Protein AF-A0AA35RLR3-F1 (afdb_monomer_lite)

Organism: Geodia barretti (NCBI:txid519541)

Radius of gyration: 14.0 Å; chains: 1; bounding box: 40×30×34 Å

Structure (mmCIF, N/CA/C/O backbone):
data_AF-A0AA35RLR3-F1
#
_entry.id   AF-A0AA35RLR3-F1
#
loop_
_atom_site.group_PDB
_atom_site.id
_atom_site.type_symbol
_atom_site.label_atom_id
_atom_site.label_alt_id
_atom_site.label_comp_id
_atom_site.label_asym_id
_atom_site.label_entity_id
_atom_site.label_seq_id
_atom_site.pdbx_PDB_ins_code
_atom_site.Cartn_x
_atom_site.Cartn_y
_atom_site.Cartn_z
_atom_site.occupancy
_atom_site.B_iso_or_equiv
_atom_site.auth_seq_id
_atom_site.auth_comp_id
_atom_site.auth_asym_id
_atom_site.auth_atom_id
_atom_site.pdbx_PDB_model_num
ATOM 1 N N . ARG A 1 1 ? -11.022 5.120 -11.260 1.00 66.44 1 ARG A N 1
ATOM 2 C CA . ARG A 1 1 ? -10.207 6.056 -12.078 1.00 66.44 1 ARG A CA 1
ATOM 3 C C . ARG A 1 1 ? -8.828 5.482 -12.435 1.00 66.44 1 ARG A C 1
ATOM 5 O O . ARG A 1 1 ? -8.378 5.787 -13.523 1.00 66.44 1 ARG A O 1
ATOM 12 N N . GLY A 1 2 ? -8.222 4.591 -11.633 1.00 92.12 2 GLY A N 1
ATOM 13 C CA . GLY A 1 2 ? -6.987 3.869 -12.007 1.00 92.12 2 GLY A CA 1
ATOM 14 C C . GLY A 1 2 ? -7.005 2.353 -11.752 1.00 92.12 2 GLY A C 1
ATOM 15 O O . GLY A 1 2 ? -5.954 1.752 -11.608 1.00 92.12 2 GLY A O 1
ATOM 16 N N . GLY A 1 3 ? -8.181 1.724 -11.646 1.00 96.19 3 GLY A N 1
ATOM 17 C CA . GLY A 1 3 ? -8.300 0.282 -11.365 1.00 96.19 3 GLY A CA 1
ATOM 18 C C . GLY A 1 3 ? -8.154 -0.121 -9.891 1.00 96.19 3 GLY A C 1
ATOM 19 O O . GLY A 1 3 ? -8.263 -1.301 -9.586 1.00 96.19 3 GLY A O 1
ATOM 20 N N . TYR A 1 4 ? -7.963 0.840 -8.987 1.00 98.12 4 TYR A N 1
ATOM 21 C CA . TYR A 1 4 ? -8.027 0.664 -7.533 1.00 98.12 4 TYR A CA 1
ATOM 22 C C . TYR A 1 4 ? -9.365 1.161 -6.965 1.00 98.12 4 TYR A C 1
ATOM 24 O O . TYR A 1 4 ? -10.025 2.017 -7.572 1.00 98.12 4 TYR A O 1
ATOM 32 N N . TYR A 1 5 ? -9.771 0.624 -5.812 1.00 98.38 5 TYR A N 1
ATOM 33 C CA . TYR A 1 5 ? -11.019 0.981 -5.128 1.00 98.38 5 TYR A CA 1
ATOM 34 C C . TYR A 1 5 ? -10.985 0.638 -3.633 1.00 98.38 5 TYR A C 1
ATOM 36 O O . TYR A 1 5 ? -10.148 -0.136 -3.171 1.00 98.38 5 TYR A O 1
ATOM 44 N N . VAL A 1 6 ? -11.934 1.196 -2.881 1.00 98.44 6 VAL A N 1
ATOM 45 C CA . VAL A 1 6 ? -12.199 0.855 -1.479 1.00 98.44 6 VAL A CA 1
ATOM 46 C C . VAL A 1 6 ? -13.659 0.443 -1.326 1.00 98.44 6 VAL A C 1
ATOM 48 O O . VAL A 1 6 ? -14.537 0.999 -1.986 1.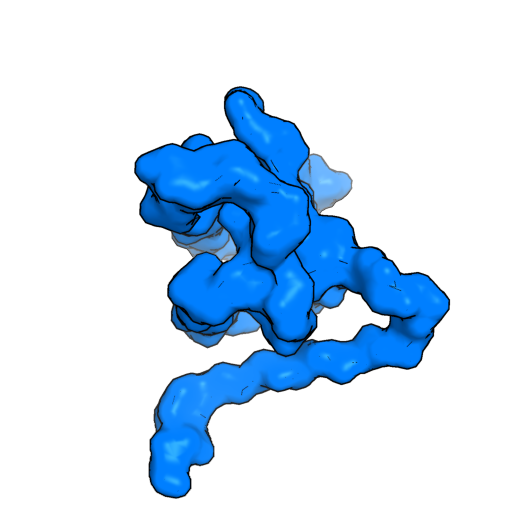00 98.44 6 VAL A O 1
ATOM 51 N N . VAL A 1 7 ? -13.928 -0.522 -0.454 1.00 98.06 7 VAL A N 1
ATOM 52 C CA . VAL A 1 7 ? -15.288 -0.925 -0.087 1.00 98.06 7 VAL A CA 1
ATOM 53 C C . VAL A 1 7 ? -15.363 -1.228 1.405 1.00 98.06 7 VAL A C 1
ATOM 55 O O . VAL A 1 7 ? -14.453 -1.826 1.976 1.00 98.06 7 VAL A O 1
ATOM 58 N N . LYS A 1 8 ? -16.457 -0.822 2.053 1.00 97.75 8 LYS A N 1
ATOM 59 C CA . LYS A 1 8 ? -16.766 -1.238 3.423 1.00 97.75 8 LYS A CA 1
ATOM 60 C C . LYS A 1 8 ? -17.460 -2.596 3.359 1.00 97.75 8 LYS A C 1
ATOM 62 O O . LYS A 1 8 ? -18.579 -2.688 2.865 1.00 97.75 8 LYS A O 1
ATOM 67 N N . VAL A 1 9 ? -16.773 -3.647 3.799 1.00 96.06 9 VAL A N 1
ATOM 68 C CA . VAL A 1 9 ? -17.276 -5.032 3.703 1.00 96.06 9 VAL A CA 1
ATOM 69 C C . VAL A 1 9 ? -18.164 -5.410 4.884 1.00 96.06 9 VAL A C 1
ATOM 71 O O . VAL A 1 9 ? -19.047 -6.250 4.749 1.00 96.06 9 VAL A O 1
ATOM 74 N N . ARG A 1 10 ? -17.938 -4.780 6.039 1.00 94.44 10 ARG A N 1
ATOM 75 C CA . ARG A 1 10 ? -18.795 -4.841 7.226 1.00 94.44 10 ARG A CA 1
ATOM 76 C C . ARG A 1 10 ? -18.518 -3.635 8.117 1.00 94.44 10 ARG A C 1
ATOM 78 O O . ARG A 1 10 ? -17.630 -2.827 7.836 1.00 94.44 10 ARG A O 1
ATOM 85 N N . GLU A 1 11 ? -19.276 -3.506 9.196 1.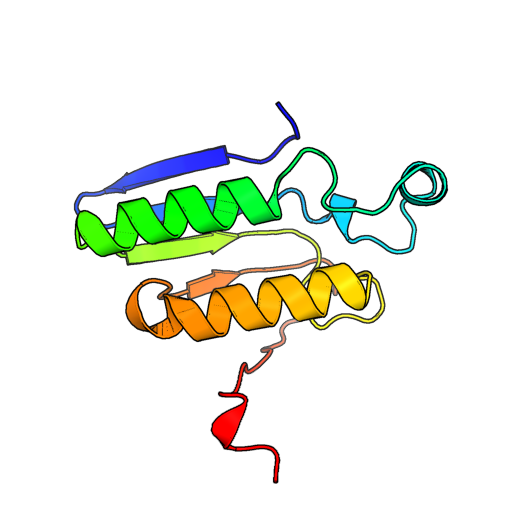00 95.38 11 GLU A N 1
ATOM 86 C CA . GLU A 1 11 ? -18.992 -2.511 10.225 1.00 95.38 11 GLU A CA 1
ATOM 87 C C . GLU A 1 11 ? -17.548 -2.660 10.734 1.00 95.38 11 GLU A C 1
ATOM 89 O O . GLU A 1 11 ? -17.059 -3.776 10.922 1.00 95.38 11 GLU A O 1
ATOM 94 N N . HIS A 1 12 ? -16.846 -1.535 10.873 1.00 96.81 12 HIS A N 1
ATOM 95 C CA . HIS A 1 12 ? -15.445 -1.478 11.296 1.00 96.81 12 HIS A CA 1
ATOM 96 C C . HIS A 1 12 ? -14.418 -2.205 10.411 1.00 96.81 12 HIS A C 1
ATOM 98 O O . HIS A 1 12 ? -13.287 -2.415 10.849 1.00 96.81 12 HIS A O 1
ATOM 104 N N . LEU A 1 13 ? -14.753 -2.562 9.162 1.00 98.25 13 LEU A N 1
ATOM 105 C CA . LEU A 1 13 ? -13.796 -3.164 8.228 1.00 98.25 13 LEU A CA 1
ATOM 106 C C . LEU A 1 13 ? -13.960 -2.652 6.792 1.00 98.25 13 LEU A C 1
ATOM 108 O O . LEU A 1 13 ? -14.998 -2.840 6.147 1.00 98.25 13 LEU A O 1
ATOM 112 N N . LYS A 1 14 ? -12.879 -2.077 6.267 1.00 98.56 14 LYS A N 1
ATOM 113 C CA . LYS A 1 14 ? -12.719 -1.671 4.869 1.00 98.56 14 LYS A CA 1
ATOM 114 C C . LYS A 1 14 ? -11.733 -2.604 4.157 1.00 98.56 14 LYS A C 1
ATOM 116 O O . LYS A 1 14 ? -10.762 -3.075 4.747 1.00 98.56 14 LYS A O 1
ATOM 121 N N . VAL A 1 15 ? -11.977 -2.852 2.876 1.00 98.75 15 VAL A N 1
ATOM 122 C CA . VAL A 1 15 ? -11.026 -3.496 1.963 1.00 98.75 15 VAL A CA 1
ATOM 123 C C . VAL A 1 15 ? -10.577 -2.459 0.947 1.00 98.75 15 VAL A C 1
ATOM 125 O O . VAL A 1 15 ? -11.416 -1.845 0.285 1.00 98.75 15 VAL A O 1
ATOM 128 N N . ILE A 1 16 ? -9.266 -2.273 0.829 1.00 98.75 16 ILE A N 1
ATOM 129 C CA . ILE A 1 16 ? -8.630 -1.427 -0.177 1.00 98.75 16 ILE A CA 1
ATOM 130 C C . ILE A 1 16 ? -7.957 -2.335 -1.202 1.00 98.75 16 ILE A C 1
ATOM 132 O O . ILE A 1 16 ? -7.037 -3.077 -0.870 1.00 98.75 16 ILE A O 1
ATOM 136 N N . SER A 1 17 ? -8.413 -2.266 -2.450 1.00 98.69 17 SER A N 1
ATOM 137 C CA . SER A 1 17 ? -7.806 -2.966 -3.580 1.00 98.69 17 SER A CA 1
ATOM 138 C C . SER A 1 17 ? -6.910 -2.017 -4.358 1.00 98.69 17 SER A C 1
ATOM 140 O O . SER A 1 17 ? -7.398 -1.037 -4.923 1.00 98.69 17 SER A O 1
ATOM 142 N N . LEU A 1 18 ? -5.618 -2.325 -4.419 1.00 98.69 18 LEU A N 1
ATOM 143 C CA . LEU A 1 18 ? -4.610 -1.539 -5.126 1.00 98.69 18 LEU A CA 1
ATOM 144 C C . LEU A 1 18 ? -4.402 -2.034 -6.558 1.00 98.69 18 LEU A C 1
ATOM 146 O O . LEU A 1 18 ? -4.403 -3.235 -6.828 1.00 98.69 18 LEU A O 1
ATOM 150 N N . GLN A 1 19 ? -4.136 -1.103 -7.473 1.00 98.31 19 GLN A N 1
ATOM 151 C CA . GLN A 1 19 ? -3.596 -1.391 -8.795 1.00 98.31 19 GLN A CA 1
ATOM 152 C C . GLN A 1 19 ? -2.068 -1.456 -8.695 1.00 98.31 19 GLN A C 1
ATOM 154 O O . GLN A 1 19 ? -1.358 -0.466 -8.875 1.00 98.31 19 GLN A O 1
ATOM 159 N N . THR A 1 20 ? -1.541 -2.638 -8.388 1.00 98.00 20 THR A N 1
ATOM 160 C CA . THR A 1 20 ? -0.094 -2.851 -8.204 1.00 98.00 20 THR A CA 1
ATOM 161 C C . THR A 1 20 ? 0.683 -2.876 -9.525 1.00 98.00 20 THR A C 1
ATOM 163 O O . THR A 1 20 ? 1.907 -2.832 -9.513 1.00 98.00 20 THR A O 1
ATOM 166 N N . ASN A 1 21 ? 0.011 -2.848 -10.685 1.00 97.81 21 ASN A N 1
ATOM 167 C CA . ASN A 1 21 ? 0.695 -2.615 -11.965 1.00 97.81 21 ASN A CA 1
ATOM 168 C C . ASN A 1 21 ? 1.346 -1.225 -12.056 1.00 97.81 21 ASN A C 1
ATOM 170 O O . ASN A 1 21 ? 2.215 -1.014 -12.899 1.00 97.81 21 ASN A O 1
ATOM 174 N N . PHE A 1 22 ? 0.967 -0.279 -11.192 1.00 97.38 22 PHE A N 1
ATOM 175 C CA . PHE A 1 22 ? 1.631 1.022 -11.090 1.00 97.38 22 PHE A CA 1
ATOM 176 C C . PHE A 1 22 ? 2.999 0.976 -10.412 1.00 97.38 22 PHE A C 1
ATOM 178 O O . PHE A 1 22 ? 3.730 1.957 -10.502 1.00 97.38 22 PHE A O 1
ATOM 185 N N . CYS A 1 23 ? 3.369 -0.147 -9.795 1.00 97.25 23 CYS A N 1
ATOM 186 C CA . CYS A 1 23 ? 4.748 -0.383 -9.391 1.00 97.25 23 CYS A CA 1
ATOM 187 C C . CYS A 1 23 ? 5.466 -1.412 -10.264 1.00 97.25 23 CYS A C 1
ATOM 189 O O . CYS A 1 23 ? 6.675 -1.530 -10.149 1.00 97.25 23 CYS A O 1
ATOM 191 N N . ASN A 1 24 ? 4.770 -2.129 -11.150 1.00 97.88 24 ASN A N 1
ATOM 192 C CA . ASN A 1 24 ? 5.378 -3.198 -11.937 1.00 97.88 24 ASN A CA 1
ATOM 193 C C . ASN A 1 24 ? 6.557 -2.690 -12.790 1.00 97.88 24 ASN A C 1
ATOM 195 O O . ASN A 1 24 ? 6.375 -1.793 -13.616 1.00 97.88 24 ASN A O 1
ATOM 199 N N . THR A 1 25 ? 7.738 -3.288 -12.638 1.00 96.19 25 THR A N 1
ATOM 200 C CA . THR A 1 25 ? 8.924 -2.974 -13.451 1.00 96.19 25 THR A CA 1
ATOM 201 C C . THR A 1 25 ? 8.735 -3.303 -14.933 1.00 96.19 25 THR A C 1
ATOM 203 O O . THR A 1 25 ? 9.361 -2.665 -15.775 1.00 96.19 25 THR A O 1
ATOM 206 N N . ASP A 1 26 ? 7.826 -4.226 -15.261 1.00 97.06 26 ASP A N 1
ATOM 207 C CA . ASP A 1 26 ? 7.484 -4.600 -16.640 1.00 97.06 26 ASP A CA 1
ATOM 208 C C . ASP A 1 26 ? 6.418 -3.679 -17.264 1.00 97.06 26 ASP A C 1
ATOM 210 O O . ASP A 1 26 ? 6.043 -3.827 -18.429 1.00 97.06 26 ASP A O 1
ATOM 214 N N . ASN A 1 27 ? 5.907 -2.698 -16.513 1.00 97.31 27 ASN A N 1
ATOM 215 C CA . ASN A 1 27 ? 4.973 -1.713 -17.042 1.00 97.31 27 ASN A CA 1
ATOM 216 C C . ASN A 1 27 ? 5.722 -0.555 -17.721 1.00 97.31 27 ASN A C 1
ATOM 218 O O . ASN A 1 27 ? 5.978 0.490 -17.119 1.00 97.31 27 ASN A O 1
ATOM 222 N N . TYR A 1 28 ? 6.020 -0.714 -19.013 1.00 97.00 28 TYR A N 1
ATOM 223 C CA . TYR A 1 28 ? 6.771 0.273 -19.802 1.00 97.00 28 TYR A CA 1
ATOM 224 C C . TYR A 1 28 ? 6.120 1.663 -19.891 1.00 97.00 28 TYR A C 1
ATOM 226 O O . TYR A 1 28 ? 6.812 2.642 -20.166 1.00 97.00 28 TYR A O 1
ATOM 234 N N . TRP A 1 29 ? 4.820 1.795 -19.608 1.00 97.25 29 TRP A N 1
ATOM 235 C CA . TRP A 1 29 ? 4.154 3.103 -19.554 1.00 97.25 29 TRP A CA 1
ATOM 236 C C . TRP A 1 29 ? 4.710 4.006 -18.445 1.00 97.25 29 TRP A C 1
ATOM 238 O O . TRP A 1 29 ? 4.657 5.230 -18.561 1.00 97.25 29 TRP A O 1
ATOM 248 N N . LEU A 1 30 ? 5.299 3.416 -17.400 1.00 96.50 30 LEU A N 1
ATOM 249 C CA . LEU A 1 30 ? 5.903 4.142 -16.281 1.00 96.50 30 LEU A CA 1
ATOM 250 C C . LEU A 1 30 ? 7.227 4.831 -16.644 1.00 96.50 30 LEU A C 1
ATOM 252 O O . LEU A 1 30 ? 7.698 5.668 -15.876 1.00 96.50 30 LEU A O 1
ATOM 256 N N . LEU A 1 31 ? 7.804 4.544 -17.819 1.00 95.31 31 LEU A N 1
ATOM 257 C CA . LEU A 1 31 ? 8.977 5.263 -18.330 1.00 95.31 31 LEU A CA 1
ATOM 258 C C . LEU A 1 31 ? 8.672 6.732 -18.650 1.00 95.31 31 LEU A C 1
ATOM 260 O O . LEU A 1 31 ? 9.574 7.562 -18.615 1.00 95.31 31 LEU A O 1
ATOM 264 N N . ILE A 1 32 ? 7.409 7.060 -18.949 1.00 96.75 32 ILE A N 1
ATOM 265 C CA . ILE A 1 32 ? 6.976 8.442 -19.194 1.00 96.75 32 ILE A CA 1
ATOM 266 C C . ILE A 1 32 ? 6.960 9.220 -17.876 1.00 96.75 32 ILE A C 1
ATOM 268 O O . ILE A 1 32 ? 7.507 10.317 -17.784 1.00 96.75 32 ILE A O 1
ATOM 272 N N . ASN A 1 33 ? 6.303 8.655 -16.861 1.00 95.31 33 ASN A N 1
ATOM 273 C CA . ASN A 1 33 ? 6.257 9.195 -15.511 1.00 95.31 33 ASN A CA 1
ATOM 274 C C . ASN A 1 33 ? 5.889 8.081 -14.523 1.00 95.31 33 ASN A C 1
ATOM 276 O O . ASN A 1 33 ? 4.806 7.502 -14.604 1.00 95.31 33 ASN A O 1
ATOM 280 N N . SER A 1 34 ? 6.785 7.813 -13.578 1.00 95.62 34 SER A N 1
ATOM 281 C CA . SER A 1 34 ? 6.603 6.829 -12.506 1.00 95.62 34 SER A CA 1
ATOM 282 C C . SER A 1 34 ? 6.259 7.467 -11.156 1.00 95.62 34 SER A C 1
ATOM 284 O O . SER A 1 34 ? 6.085 6.757 -10.167 1.00 95.62 34 SER A O 1
ATOM 286 N N . THR A 1 35 ? 6.134 8.797 -11.099 1.00 97.75 35 THR A N 1
ATOM 287 C CA . THR A 1 35 ? 5.750 9.528 -9.886 1.00 97.75 35 THR A CA 1
ATOM 288 C C . THR A 1 35 ? 4.280 9.273 -9.580 1.00 97.75 35 THR A C 1
ATOM 290 O O . THR A 1 35 ? 3.417 9.767 -10.302 1.00 97.75 35 THR A O 1
ATOM 293 N N . ASP A 1 36 ? 4.026 8.492 -8.526 1.00 97.31 36 ASP A N 1
ATOM 294 C CA . ASP A 1 36 ? 2.705 8.077 -8.026 1.00 97.31 36 ASP A CA 1
ATOM 295 C C . ASP A 1 36 ? 1.619 7.979 -9.119 1.00 97.31 36 ASP A C 1
ATOM 297 O O . ASP A 1 36 ? 0.739 8.845 -9.218 1.00 97.31 36 ASP A O 1
ATOM 301 N N . PRO A 1 37 ? 1.678 6.952 -9.989 1.00 97.25 37 PRO A N 1
ATOM 302 C CA . PRO A 1 37 ? 0.773 6.858 -11.123 1.00 97.25 37 PRO A CA 1
ATOM 303 C C . PRO A 1 37 ? -0.690 6.858 -10.669 1.00 97.25 37 PRO A C 1
ATOM 305 O O . PRO A 1 37 ? -1.095 6.103 -9.784 1.00 97.25 37 PRO A O 1
ATOM 308 N N . ALA A 1 38 ? -1.484 7.733 -11.292 1.00 96.88 38 ALA A N 1
ATOM 309 C CA . ALA A 1 38 ? -2.876 8.014 -10.933 1.00 96.88 38 ALA A CA 1
ATOM 310 C C . ALA A 1 38 ? -3.106 8.550 -9.500 1.00 96.88 38 ALA A C 1
ATOM 312 O O . ALA A 1 38 ? -4.257 8.622 -9.071 1.00 96.88 38 ALA A O 1
ATOM 313 N N . GLY A 1 39 ? -2.060 8.965 -8.778 1.00 97.81 39 GLY A N 1
ATOM 314 C CA . GLY A 1 39 ? -2.167 9.448 -7.400 1.00 97.81 39 GLY A CA 1
ATOM 315 C C . GLY A 1 39 ? -2.588 8.352 -6.417 1.00 97.81 39 GLY A C 1
ATOM 316 O O . GLY A 1 39 ? -3.331 8.626 -5.474 1.00 97.81 39 GLY A O 1
ATOM 317 N N . GLN A 1 40 ? -2.234 7.090 -6.689 1.00 98.31 40 GLN A N 1
ATOM 318 C CA . GLN A 1 40 ? -2.722 5.942 -5.926 1.00 98.31 40 GLN A CA 1
ATOM 319 C C . GLN A 1 40 ? -2.190 5.922 -4.490 1.00 98.31 40 GLN A C 1
ATOM 321 O O . GLN A 1 40 ? -2.952 5.586 -3.585 1.00 98.31 40 GLN A O 1
ATOM 326 N N . LEU A 1 41 ? -0.915 6.248 -4.263 1.00 98.44 41 LEU A N 1
ATOM 327 C CA . LEU A 1 41 ? -0.335 6.278 -2.918 1.00 98.44 41 LEU A CA 1
ATOM 328 C C . LEU A 1 41 ? -0.879 7.456 -2.114 1.00 98.44 41 LEU A C 1
ATOM 330 O O . LEU A 1 41 ? -1.252 7.272 -0.956 1.00 98.44 41 LEU A O 1
ATOM 334 N N . GLN A 1 42 ? -1.023 8.627 -2.739 1.00 98.56 42 GLN A N 1
ATOM 335 C CA . GLN A 1 42 ? -1.707 9.762 -2.118 1.00 98.56 42 GLN A CA 1
ATOM 336 C C . GLN A 1 42 ? -3.145 9.391 -1.715 1.00 98.56 42 GLN A C 1
ATOM 338 O O . GLN A 1 42 ? -3.553 9.588 -0.570 1.00 98.56 42 GLN A O 1
ATOM 343 N N . TRP A 1 43 ? -3.897 8.774 -2.628 1.00 98.56 43 TRP A N 1
ATOM 344 C CA . TRP A 1 43 ? -5.249 8.292 -2.350 1.00 98.56 43 TRP A CA 1
ATOM 345 C C . TRP A 1 43 ? -5.281 7.233 -1.236 1.00 98.56 43 TRP A C 1
ATOM 347 O O . TRP A 1 43 ? -6.175 7.262 -0.390 1.00 98.56 43 TRP A O 1
ATOM 357 N N . LEU A 1 44 ? -4.311 6.314 -1.198 1.00 98.75 44 LEU A N 1
ATOM 358 C CA . LEU A 1 44 ? -4.196 5.302 -0.145 1.00 98.75 44 LEU A CA 1
ATOM 359 C C . LEU A 1 44 ? -4.026 5.954 1.232 1.00 98.75 44 LEU A C 1
ATOM 361 O O . LEU A 1 44 ? -4.730 5.574 2.167 1.00 98.75 44 LEU A O 1
ATOM 365 N N . VAL A 1 45 ? -3.153 6.961 1.351 1.00 98.81 45 VAL A N 1
ATOM 366 C CA . VAL A 1 45 ? -2.970 7.729 2.595 1.00 98.81 45 VAL A CA 1
ATOM 367 C C . VAL A 1 45 ? -4.284 8.362 3.044 1.00 98.81 45 VAL A C 1
ATOM 369 O O . VAL A 1 45 ? -4.638 8.272 4.217 1.00 98.81 45 VAL A O 1
ATOM 372 N N . GLU A 1 46 ? -5.042 8.956 2.123 1.00 98.69 46 GLU A N 1
ATOM 373 C CA . GLU A 1 46 ? -6.341 9.561 2.434 1.00 98.69 46 GLU A CA 1
ATOM 374 C C . GLU A 1 46 ? -7.349 8.527 2.953 1.00 98.69 46 GLU A C 1
ATOM 376 O O . GLU A 1 46 ? -8.044 8.784 3.939 1.00 98.69 46 GLU A O 1
ATOM 381 N N . GLN A 1 47 ? -7.408 7.339 2.340 1.00 98.69 47 GLN A N 1
ATOM 382 C CA . GLN A 1 47 ? -8.301 6.268 2.793 1.00 98.69 47 GLN A CA 1
ATOM 383 C C . GLN A 1 47 ? -7.904 5.713 4.164 1.00 98.69 47 GLN A C 1
ATOM 385 O O . GLN A 1 47 ? -8.778 5.470 4.999 1.00 98.69 47 GLN A O 1
ATOM 390 N N . LEU A 1 48 ? -6.606 5.521 4.408 1.00 98.81 48 LEU A N 1
ATOM 391 C CA . LEU A 1 48 ? -6.096 5.026 5.687 1.00 98.81 48 LEU A CA 1
ATOM 392 C C . LEU A 1 48 ? -6.293 6.050 6.803 1.00 98.81 48 LEU A C 1
ATOM 394 O O . LEU A 1 48 ? -6.750 5.686 7.882 1.00 98.81 48 LEU A O 1
ATOM 398 N N . LEU A 1 49 ? -6.052 7.334 6.530 1.00 98.75 49 LEU A N 1
ATOM 399 C CA . LEU A 1 49 ? -6.316 8.411 7.480 1.00 98.75 49 LEU A CA 1
ATOM 400 C C . LEU A 1 49 ? -7.806 8.502 7.829 1.00 98.75 49 LEU A C 1
ATOM 402 O O . LEU A 1 49 ? -8.160 8.720 8.987 1.00 98.75 49 LEU A O 1
ATOM 406 N N . GLN A 1 50 ? -8.688 8.322 6.844 1.00 98.62 50 GLN A N 1
ATOM 407 C CA . GLN A 1 50 ? -10.124 8.274 7.099 1.00 98.62 50 GLN A CA 1
ATOM 408 C C . GLN A 1 50 ? -10.502 7.045 7.937 1.00 98.62 50 GLN A C 1
ATOM 410 O O . GLN A 1 50 ? -11.273 7.172 8.881 1.00 98.62 50 GLN A O 1
ATOM 415 N N . ALA A 1 51 ? -9.951 5.865 7.637 1.00 98.62 51 ALA A N 1
ATOM 416 C CA . ALA A 1 51 ? -10.192 4.658 8.429 1.00 98.62 51 ALA A CA 1
ATOM 417 C C . ALA A 1 51 ? -9.705 4.800 9.881 1.00 98.62 51 ALA A C 1
ATOM 419 O O . ALA A 1 51 ? -10.451 4.457 10.793 1.00 98.62 51 ALA A O 1
ATOM 420 N N . GLU A 1 52 ? -8.519 5.378 10.094 1.00 98.62 52 GLU A N 1
ATOM 421 C CA . GLU A 1 52 ? -7.965 5.677 11.422 1.00 98.62 52 GLU A CA 1
ATOM 422 C C . GLU A 1 52 ? -8.912 6.581 12.229 1.00 98.62 52 GLU A C 1
ATOM 424 O O . GLU A 1 52 ? -9.226 6.279 13.380 1.00 98.62 52 GLU A O 1
ATOM 429 N N . ARG A 1 53 ? -9.434 7.650 11.611 1.00 98.44 53 ARG A N 1
ATOM 430 C CA . ARG A 1 53 ? -10.403 8.570 12.239 1.00 98.44 53 ARG A CA 1
ATOM 431 C C . ARG A 1 53 ? -11.736 7.902 12.567 1.00 98.44 53 ARG A C 1
ATOM 433 O O . ARG A 1 53 ? -12.317 8.194 13.608 1.00 98.44 53 ARG A O 1
ATOM 440 N N . ASP A 1 54 ? -12.205 7.024 11.687 1.00 97.94 54 ASP A N 1
ATOM 441 C CA . ASP A 1 54 ? -13.470 6.301 11.848 1.00 97.94 54 ASP A CA 1
ATOM 442 C C . ASP A 1 54 ? -13.352 5.107 12.818 1.00 97.94 54 ASP A C 1
ATOM 444 O O . ASP A 1 54 ? -14.357 4.472 13.143 1.00 97.94 54 ASP A O 1
ATOM 448 N N . GLY A 1 55 ? -12.134 4.754 13.246 1.00 97.88 55 GLY A N 1
ATOM 449 C CA . GLY A 1 55 ? -11.863 3.526 13.995 1.00 97.88 55 GLY A CA 1
ATOM 450 C C . GLY A 1 55 ? -12.081 2.244 13.178 1.00 97.88 55 GLY A C 1
ATOM 451 O O . GLY A 1 55 ? -12.214 1.162 13.752 1.00 97.88 55 GLY A O 1
ATOM 452 N N . ASP A 1 56 ? -12.136 2.341 11.847 1.00 98.50 56 ASP A N 1
ATOM 453 C CA . ASP A 1 56 ? -12.260 1.192 10.951 1.00 98.50 56 ASP A CA 1
ATOM 454 C C . ASP A 1 56 ? -10.895 0.492 10.797 1.00 98.50 56 ASP A C 1
ATOM 456 O O . ASP A 1 56 ? -9.846 1.132 10.716 1.00 98.50 56 ASP A O 1
ATOM 460 N N . LYS A 1 57 ? -10.900 -0.839 10.685 1.00 98.62 57 LYS A 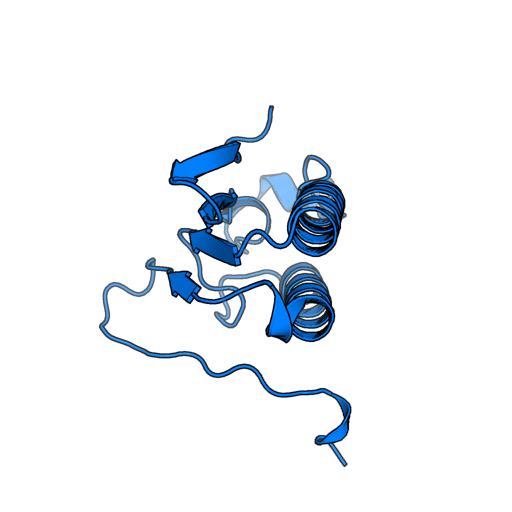N 1
ATOM 461 C CA . LYS A 1 57 ? -9.724 -1.617 10.275 1.00 98.62 57 LYS A CA 1
ATOM 462 C C . LYS A 1 57 ? -9.676 -1.796 8.764 1.00 98.62 57 LYS A C 1
ATOM 464 O O . LYS A 1 57 ? -10.704 -1.726 8.086 1.00 98.62 57 LYS A O 1
ATOM 469 N N . VAL A 1 58 ? -8.480 -2.050 8.238 1.00 98.88 58 VAL A N 1
ATOM 470 C CA . VAL A 1 58 ? -8.246 -2.151 6.795 1.00 98.88 58 VAL A CA 1
ATOM 471 C C . VAL A 1 58 ? -7.552 -3.458 6.428 1.00 98.88 58 VAL A C 1
ATOM 473 O O . VAL A 1 58 ? -6.518 -3.805 6.995 1.00 98.88 58 VAL A O 1
ATOM 476 N N . HIS A 1 59 ? -8.104 -4.156 5.436 1.00 98.75 59 HIS A N 1
ATOM 477 C CA . HIS A 1 59 ? -7.362 -5.129 4.637 1.00 98.75 59 HIS A CA 1
ATOM 478 C C . HIS A 1 59 ? -6.906 -4.477 3.334 1.00 98.75 59 HIS A C 1
ATOM 480 O O . HIS A 1 59 ? -7.718 -3.864 2.636 1.00 98.75 59 HIS A O 1
ATOM 486 N N . ILE A 1 60 ? -5.634 -4.647 2.990 1.00 98.81 60 ILE A N 1
ATOM 487 C CA . ILE A 1 60 ? -5.096 -4.256 1.688 1.00 98.81 60 ILE A CA 1
ATOM 488 C C . ILE A 1 60 ? -4.971 -5.505 0.820 1.00 98.81 60 ILE A C 1
ATOM 490 O O . ILE A 1 60 ? -4.453 -6.528 1.264 1.00 98.81 60 ILE A O 1
ATOM 494 N N . ILE A 1 61 ? -5.449 -5.419 -0.417 1.00 98.75 61 ILE A N 1
ATOM 495 C CA . ILE A 1 61 ? -5.279 -6.466 -1.424 1.00 98.75 61 ILE A CA 1
ATOM 496 C C . ILE A 1 61 ? -4.616 -5.892 -2.677 1.00 98.75 61 ILE A C 1
ATOM 498 O O . ILE A 1 61 ? -4.877 -4.751 -3.068 1.00 98.75 61 ILE A O 1
ATOM 502 N N . GLY A 1 62 ? -3.772 -6.687 -3.324 1.00 98.38 62 GLY A N 1
ATOM 503 C CA . GLY A 1 62 ? -3.111 -6.330 -4.578 1.00 98.38 62 GLY A CA 1
ATOM 504 C C . GLY A 1 62 ? -2.607 -7.564 -5.321 1.00 98.38 62 GLY A C 1
ATOM 505 O O . GLY A 1 62 ? -2.736 -8.685 -4.837 1.00 98.38 62 GLY A O 1
ATOM 506 N N . HIS A 1 63 ? -2.038 -7.378 -6.514 1.00 98.06 63 HIS A N 1
ATOM 507 C CA . HIS A 1 63 ? -1.488 -8.497 -7.283 1.00 98.06 63 HIS A CA 1
ATOM 508 C C . HIS A 1 63 ? 0.003 -8.713 -6.994 1.00 98.06 63 HIS A C 1
ATOM 510 O O . HIS A 1 63 ? 0.375 -9.774 -6.506 1.00 98.06 63 HIS A O 1
ATOM 516 N N . ILE A 1 64 ? 0.836 -7.705 -7.263 1.00 97.94 64 ILE A N 1
ATOM 517 C CA . ILE A 1 64 ? 2.295 -7.723 -7.075 1.00 97.94 64 ILE A CA 1
ATOM 518 C C . ILE A 1 64 ? 2.588 -7.226 -5.664 1.00 97.94 64 ILE A C 1
ATOM 520 O O . ILE A 1 64 ? 2.185 -6.112 -5.320 1.00 97.94 64 ILE A O 1
ATOM 524 N N . ALA A 1 65 ? 3.258 -8.047 -4.855 1.00 96.88 65 ALA A N 1
ATOM 525 C CA . ALA A 1 65 ? 3.649 -7.646 -3.511 1.00 96.88 65 ALA A CA 1
ATOM 526 C C . ALA A 1 65 ? 4.738 -6.545 -3.552 1.00 96.88 65 ALA A C 1
ATOM 528 O O . ALA A 1 65 ? 5.636 -6.616 -4.396 1.00 96.88 65 ALA A O 1
ATOM 529 N N . PRO A 1 66 ? 4.679 -5.537 -2.662 1.00 94.06 66 PRO A N 1
ATOM 530 C CA . PRO A 1 66 ? 5.590 -4.391 -2.671 1.00 94.06 66 PRO A CA 1
ATOM 531 C C . PRO A 1 66 ? 7.069 -4.743 -2.478 1.00 94.06 66 PRO A C 1
ATOM 533 O O . PRO A 1 66 ? 7.911 -4.043 -3.036 1.00 94.06 66 PRO A O 1
ATOM 536 N N . GLY A 1 67 ? 7.409 -5.796 -1.726 1.00 91.38 67 GLY A N 1
ATOM 537 C CA . GLY A 1 67 ? 8.800 -6.205 -1.500 1.00 91.38 67 GLY A CA 1
ATOM 538 C C . GLY A 1 67 ? 9.429 -7.015 -2.632 1.00 91.38 67 GLY A C 1
ATOM 539 O O . GLY A 1 67 ? 10.612 -7.347 -2.565 1.00 91.38 67 GLY A O 1
ATOM 540 N N . LEU A 1 68 ? 8.676 -7.346 -3.686 1.00 93.50 68 LEU A N 1
ATOM 541 C CA . LEU A 1 68 ? 9.213 -8.091 -4.822 1.00 93.50 68 LEU A CA 1
ATOM 542 C C . LEU A 1 68 ? 10.093 -7.210 -5.707 1.00 93.50 68 LEU A C 1
ATOM 544 O O . LEU A 1 68 ? 9.805 -6.039 -5.943 1.00 93.50 68 LEU A O 1
ATOM 548 N N . HIS A 1 69 ? 11.110 -7.824 -6.315 1.00 93.00 69 HIS A N 1
ATOM 549 C CA . HIS A 1 69 ? 11.959 -7.171 -7.317 1.00 93.00 69 HIS A CA 1
ATOM 550 C C . HIS A 1 69 ? 11.185 -6.663 -8.543 1.00 93.00 69 HIS A C 1
ATOM 552 O O . HIS A 1 69 ? 11.662 -5.759 -9.223 1.00 93.00 69 HIS A O 1
ATOM 558 N N . SER A 1 70 ? 10.001 -7.223 -8.818 1.00 94.19 70 SER A N 1
ATOM 559 C CA . SER A 1 70 ? 9.104 -6.761 -9.881 1.00 94.19 70 SER A CA 1
ATOM 560 C C . SER A 1 70 ? 8.326 -5.491 -9.521 1.00 94.19 70 SER A C 1
ATOM 562 O O . SER A 1 70 ? 7.529 -5.024 -10.329 1.00 94.19 70 SER A O 1
ATOM 564 N N . CYS A 1 71 ? 8.545 -4.902 -8.342 1.00 96.88 71 CYS A N 1
ATOM 565 C CA . CYS A 1 71 ? 7.959 -3.634 -7.922 1.00 9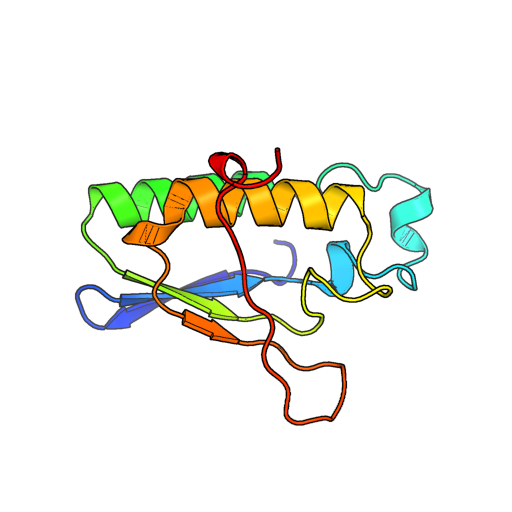6.88 71 CYS A CA 1
ATOM 566 C C . CYS A 1 71 ? 9.039 -2.538 -7.878 1.00 96.88 71 CYS A C 1
ATOM 568 O O . CYS A 1 71 ? 10.146 -2.735 -7.380 1.00 96.88 71 CYS A O 1
ATOM 570 N N . ASN A 1 72 ? 8.726 -1.358 -8.412 1.00 96.62 72 ASN A N 1
ATOM 571 C CA . ASN A 1 72 ? 9.622 -0.214 -8.471 1.00 96.62 72 ASN A CA 1
ATOM 572 C C . ASN A 1 72 ? 10.065 0.167 -7.046 1.00 96.62 72 ASN A C 1
ATOM 574 O O . ASN A 1 72 ? 9.201 0.383 -6.191 1.00 96.62 72 ASN A O 1
ATOM 578 N N . PRO A 1 73 ? 11.377 0.312 -6.787 1.00 96.00 73 PRO A N 1
ATOM 579 C CA . PRO A 1 73 ? 11.890 0.502 -5.434 1.00 96.00 73 PRO A CA 1
ATOM 580 C C . PRO A 1 73 ? 11.399 1.801 -4.791 1.00 96.00 73 PRO A C 1
ATOM 582 O O . PRO A 1 73 ? 11.115 1.815 -3.601 1.00 96.00 73 PRO A O 1
ATOM 585 N N . VAL A 1 74 ? 11.216 2.879 -5.562 1.00 96.88 74 VAL A N 1
ATOM 586 C CA . VAL A 1 74 ? 10.693 4.148 -5.029 1.00 96.88 74 VAL A CA 1
ATOM 587 C C . VAL A 1 74 ? 9.238 3.985 -4.603 1.00 96.88 74 VAL A C 1
ATOM 589 O O . VAL A 1 74 ? 8.859 4.421 -3.517 1.00 96.88 74 VAL A O 1
ATOM 592 N N . TRP A 1 75 ? 8.417 3.333 -5.429 1.00 97.94 75 TRP A N 1
ATOM 593 C CA . TRP A 1 75 ? 7.025 3.053 -5.075 1.00 97.94 75 TRP A CA 1
ATOM 594 C C . TRP A 1 75 ? 6.942 2.138 -3.845 1.00 97.94 75 TRP A C 1
ATOM 596 O O . TRP A 1 75 ? 6.197 2.433 -2.912 1.00 97.94 75 TRP A O 1
ATOM 606 N N . SER A 1 76 ? 7.757 1.079 -3.819 1.00 97.56 76 SER A N 1
ATOM 607 C CA . SER A 1 76 ? 7.854 0.119 -2.715 1.00 97.56 76 SER A CA 1
ATOM 608 C C . SER A 1 76 ? 8.244 0.789 -1.395 1.00 97.56 76 SER A C 1
ATOM 610 O O . SER A 1 76 ? 7.544 0.625 -0.396 1.00 97.56 76 SER A O 1
ATOM 612 N N . SER A 1 77 ? 9.282 1.634 -1.389 1.00 96.94 77 SER A N 1
ATOM 613 C CA . SER A 1 77 ? 9.696 2.375 -0.191 1.00 96.94 77 SER A CA 1
ATOM 614 C C . SER A 1 77 ? 8.602 3.312 0.322 1.00 96.94 77 SER A C 1
ATOM 616 O O . SER A 1 77 ? 8.348 3.356 1.522 1.00 96.94 77 SER A O 1
ATOM 618 N N . ASN A 1 78 ? 7.903 4.031 -0.563 1.00 98.00 78 ASN A N 1
ATOM 619 C CA . ASN A 1 78 ? 6.791 4.889 -0.141 1.00 98.00 78 ASN A CA 1
ATOM 620 C C . ASN A 1 78 ? 5.623 4.071 0.426 1.00 98.00 78 ASN A C 1
ATOM 622 O O . ASN A 1 78 ? 5.055 4.445 1.450 1.00 98.00 78 ASN A O 1
ATOM 626 N N . TYR A 1 79 ? 5.286 2.938 -0.196 1.00 98.12 79 TYR A N 1
ATOM 627 C CA . TYR A 1 79 ? 4.289 2.018 0.344 1.00 98.12 79 TYR A CA 1
ATOM 628 C C . TYR A 1 79 ? 4.685 1.512 1.739 1.00 98.12 79 TYR A C 1
ATOM 630 O O . TYR A 1 79 ? 3.853 1.507 2.643 1.00 98.12 79 TYR A O 1
ATOM 638 N N . HIS A 1 80 ? 5.956 1.153 1.939 1.00 97.06 80 HIS A N 1
ATOM 639 C CA . HIS A 1 80 ? 6.472 0.708 3.232 1.00 97.06 80 HIS A CA 1
ATOM 640 C C . HIS A 1 80 ? 6.306 1.776 4.322 1.00 97.06 80 HIS A C 1
ATOM 642 O O . HIS A 1 80 ? 5.772 1.476 5.387 1.00 97.06 80 HIS A O 1
ATOM 648 N N . LEU A 1 81 ? 6.659 3.034 4.034 1.00 97.12 81 LEU A N 1
ATOM 649 C CA . LEU A 1 81 ? 6.470 4.156 4.964 1.00 97.12 81 LEU A CA 1
ATOM 650 C C . LEU A 1 81 ? 4.993 4.371 5.327 1.00 97.12 81 LEU A C 1
ATOM 652 O O . LEU A 1 81 ? 4.665 4.651 6.481 1.00 97.12 81 LEU A O 1
ATOM 656 N N . ILE A 1 82 ? 4.091 4.223 4.353 1.00 98.38 82 ILE A N 1
ATOM 657 C CA . ILE A 1 82 ? 2.643 4.315 4.579 1.00 98.38 82 ILE A CA 1
ATOM 658 C C . ILE A 1 82 ? 2.180 3.175 5.491 1.00 98.38 82 ILE A C 1
ATOM 660 O O . ILE A 1 82 ? 1.475 3.426 6.467 1.00 98.38 82 ILE A O 1
ATOM 664 N N . VAL A 1 83 ? 2.591 1.934 5.212 1.00 97.88 83 VAL A N 1
ATOM 665 C CA . VAL A 1 83 ? 2.250 0.779 6.054 1.00 97.88 83 VAL A CA 1
ATOM 666 C C . VAL A 1 83 ? 2.766 0.967 7.477 1.00 97.88 83 VAL A C 1
ATOM 668 O O . VAL A 1 83 ? 1.989 0.771 8.407 1.00 97.88 83 VAL A O 1
ATOM 671 N N . ASN A 1 84 ? 4.014 1.414 7.647 1.00 96.69 84 ASN A N 1
ATOM 672 C CA . ASN A 1 84 ? 4.601 1.678 8.961 1.00 96.69 84 ASN A CA 1
ATOM 673 C C . ASN A 1 84 ? 3.786 2.743 9.726 1.00 96.69 84 ASN A C 1
ATOM 675 O O . ASN A 1 84 ? 3.348 2.522 10.852 1.00 96.69 84 ASN A O 1
ATOM 679 N N . ARG A 1 85 ? 3.444 3.872 9.084 1.00 97.81 85 ARG A N 1
ATOM 680 C CA . ARG A 1 85 ? 2.615 4.925 9.707 1.00 97.81 85 ARG A CA 1
ATOM 681 C C . ARG A 1 85 ? 1.233 4.425 10.140 1.00 97.81 85 ARG A C 1
ATOM 683 O O . ARG A 1 85 ? 0.703 4.922 11.135 1.00 97.81 85 ARG A O 1
ATOM 690 N N . PHE A 1 86 ? 0.620 3.512 9.392 1.00 98.19 86 PHE A N 1
ATOM 691 C CA . PHE A 1 86 ? -0.747 3.038 9.632 1.00 98.19 86 PHE A CA 1
ATOM 692 C C . PHE A 1 86 ? -0.802 1.602 10.175 1.00 98.19 86 PHE A C 1
ATOM 694 O O . PHE A 1 86 ? -1.839 0.944 10.046 1.00 98.19 86 PHE A O 1
ATOM 701 N N . GLU A 1 87 ? 0.265 1.131 10.831 1.00 97.12 87 GLU A N 1
ATOM 702 C CA . GLU A 1 87 ? 0.390 -0.238 11.358 1.00 97.12 87 GLU A CA 1
ATOM 703 C C . GLU A 1 87 ? -0.774 -0.654 12.277 1.00 97.12 87 GLU A C 1
ATOM 705 O O . GLU A 1 87 ? -1.199 -1.803 12.285 1.00 97.12 87 GLU A O 1
ATOM 710 N N . SER A 1 88 ? -1.357 0.294 13.017 1.00 97.75 88 SER A N 1
ATOM 711 C CA . SER A 1 88 ? -2.478 0.038 13.928 1.00 97.75 88 SER A CA 1
ATOM 712 C C . SER A 1 88 ? -3.837 -0.028 13.216 1.00 97.75 88 SER A C 1
ATOM 714 O O . SER A 1 88 ? -4.813 -0.542 13.774 1.00 97.75 88 SER A O 1
ATOM 716 N N . THR A 1 89 ? -3.923 0.497 11.992 1.00 98.69 89 THR A N 1
ATOM 717 C CA . THR A 1 89 ? -5.145 0.572 11.175 1.00 98.69 89 THR A CA 1
ATOM 718 C C . THR A 1 89 ? -5.213 -0.580 10.169 1.00 98.69 89 THR A C 1
ATOM 720 O O . THR A 1 89 ? -6.286 -1.152 9.949 1.00 98.69 89 THR A O 1
ATOM 723 N N . ILE A 1 90 ? -4.075 -0.956 9.585 1.00 98.69 90 ILE A N 1
ATOM 724 C CA . ILE A 1 90 ? -3.955 -2.068 8.638 1.00 98.69 90 ILE A CA 1
ATOM 725 C C . ILE A 1 90 ? -3.832 -3.377 9.422 1.00 98.69 90 ILE A C 1
ATOM 727 O O . ILE A 1 90 ? -2.895 -3.561 10.184 1.00 98.69 90 ILE A O 1
ATOM 731 N N . VAL A 1 91 ? -4.768 -4.306 9.224 1.00 97.94 91 VAL A N 1
ATOM 732 C CA . VAL A 1 91 ? -4.808 -5.587 9.964 1.00 97.94 91 VAL A CA 1
ATOM 733 C C . VAL A 1 91 ? -4.588 -6.813 9.078 1.00 97.94 91 VAL A C 1
ATOM 735 O O . VAL A 1 91 ? -4.597 -7.939 9.564 1.00 97.94 91 VAL A O 1
ATOM 738 N N . GLY A 1 92 ? -4.388 -6.608 7.776 1.00 97.62 92 GLY A N 1
ATOM 739 C CA . GLY A 1 92 ? -4.087 -7.678 6.834 1.00 97.62 92 GLY A CA 1
ATOM 740 C C . GLY A 1 92 ? -3.657 -7.137 5.478 1.00 97.62 92 GLY A C 1
ATOM 741 O O . GLY A 1 92 ? -4.186 -6.128 5.006 1.00 97.62 92 GLY A O 1
ATOM 742 N N . GLN A 1 93 ? -2.701 -7.818 4.855 1.00 98.56 93 GLN A N 1
ATOM 743 C CA . GLN A 1 93 ? -2.202 -7.515 3.519 1.00 98.56 93 GLN A CA 1
ATOM 744 C C . GLN A 1 93 ? -2.130 -8.816 2.719 1.00 98.56 93 GLN A C 1
ATOM 746 O O . GLN A 1 93 ? -1.580 -9.801 3.207 1.00 98.56 93 GLN A O 1
ATOM 751 N N . PHE A 1 94 ? -2.704 -8.833 1.516 1.00 98.25 94 PHE A N 1
ATOM 752 C CA . PHE A 1 94 ? -2.822 -10.047 0.708 1.00 98.25 94 PHE A CA 1
ATOM 753 C C . PHE A 1 94 ? -2.413 -9.773 -0.738 1.00 98.25 94 PHE A C 1
ATOM 755 O O . PHE A 1 94 ? -3.004 -8.928 -1.416 1.00 98.25 94 PHE A O 1
ATOM 762 N N . PHE A 1 95 ? -1.414 -10.517 -1.207 1.00 98.19 95 PHE A N 1
ATOM 763 C CA . PHE A 1 95 ? -0.845 -10.389 -2.544 1.00 98.19 95 PHE A CA 1
ATOM 764 C C . PHE A 1 95 ? -0.687 -11.759 -3.208 1.00 98.19 95 PHE A C 1
ATOM 766 O O . PHE A 1 95 ? -0.841 -12.796 -2.566 1.00 98.19 95 PHE A O 1
ATOM 773 N N . GLY A 1 96 ? -0.401 -11.755 -4.508 1.00 95.62 96 GLY A N 1
ATOM 774 C CA . GLY A 1 96 ? -0.142 -12.957 -5.292 1.00 95.62 96 GLY A CA 1
ATOM 775 C C . GLY A 1 96 ? 1.095 -12.774 -6.161 1.00 95.62 96 GLY A C 1
ATOM 776 O O . GLY A 1 96 ? 2.168 -12.459 -5.655 1.00 95.62 96 GLY A O 1
ATOM 777 N N . HIS A 1 97 ? 0.927 -12.967 -7.473 1.00 96.94 97 HIS A N 1
ATOM 778 C CA . HIS A 1 97 ? 1.947 -12.803 -8.520 1.00 96.94 97 HIS A CA 1
ATOM 779 C C . HIS A 1 97 ? 3.090 -13.828 -8.496 1.00 96.94 97 HIS A C 1
ATOM 781 O O . HIS A 1 97 ? 3.451 -14.349 -9.544 1.00 96.94 97 HIS A O 1
ATOM 787 N N . THR A 1 98 ? 3.606 -14.196 -7.325 1.00 94.69 98 THR A N 1
ATOM 788 C CA . THR A 1 98 ? 4.697 -15.172 -7.207 1.00 94.69 98 THR A CA 1
ATOM 789 C C . THR A 1 98 ? 4.275 -16.580 -7.620 1.00 94.69 98 THR A C 1
ATOM 791 O O . THR A 1 98 ? 5.137 -17.359 -8.005 1.00 94.69 98 THR A O 1
ATOM 794 N N . HIS A 1 99 ? 2.978 -16.911 -7.545 1.00 95.38 99 HIS A N 1
ATOM 795 C CA . HIS A 1 99 ? 2.423 -18.269 -7.692 1.00 95.38 99 HIS A CA 1
ATOM 796 C C . HIS A 1 99 ? 2.915 -19.257 -6.618 1.00 95.38 99 HIS A C 1
ATOM 798 O O . HIS A 1 99 ? 2.813 -20.4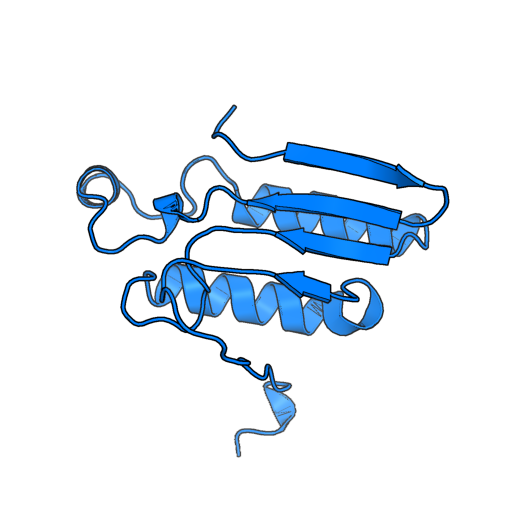70 -6.794 1.00 95.38 99 HIS A O 1
ATOM 804 N N . HIS A 1 100 ? 3.430 -18.738 -5.504 1.00 94.69 100 HIS A N 1
ATOM 805 C CA . HIS A 1 100 ? 3.921 -19.518 -4.375 1.00 94.69 100 HIS A CA 1
ATOM 806 C C . HIS A 1 100 ? 3.180 -19.119 -3.098 1.00 94.69 100 HIS A C 1
ATOM 808 O O . HIS A 1 100 ? 2.670 -18.004 -2.986 1.00 94.69 100 HIS A O 1
ATOM 814 N N . ASP A 1 101 ? 3.153 -20.035 -2.134 1.00 94.31 101 ASP A N 1
ATOM 815 C CA . ASP A 1 101 ? 2.776 -19.720 -0.760 1.00 94.31 101 ASP A CA 1
ATOM 816 C C . ASP A 1 101 ? 3.994 -19.116 -0.044 1.00 94.31 101 ASP A C 1
ATOM 818 O O . ASP A 1 101 ? 5.065 -19.728 0.006 1.00 94.31 101 ASP A O 1
ATOM 822 N N . SER A 1 102 ? 3.862 -17.876 0.426 1.00 92.56 102 SER A N 1
ATOM 823 C CA . SER A 1 102 ? 4.954 -17.098 1.014 1.00 92.56 102 SER A CA 1
ATOM 824 C C . SER A 1 102 ? 4.419 -16.005 1.936 1.00 92.56 102 SER A C 1
ATOM 826 O O . SER A 1 102 ? 3.300 -15.527 1.750 1.00 92.56 102 SER A O 1
ATOM 828 N N . VAL A 1 103 ? 5.247 -15.561 2.883 1.00 92.44 103 VAL A N 1
ATOM 829 C CA . VAL A 1 103 ? 4.958 -14.433 3.777 1.00 92.44 103 VAL A CA 1
ATOM 830 C C . VAL A 1 103 ? 6.065 -13.385 3.675 1.00 92.44 103 VAL A C 1
ATOM 832 O O . VAL A 1 103 ? 7.245 -13.726 3.634 1.00 92.44 103 VAL A O 1
ATOM 835 N N . GLU A 1 104 ? 5.677 -12.112 3.655 1.00 91.19 104 GLU A N 1
ATOM 836 C CA . GLU A 1 104 ? 6.577 -10.960 3.743 1.00 91.19 104 GLU A CA 1
ATOM 837 C C . GLU A 1 104 ? 6.328 -10.239 5.076 1.00 91.19 104 GLU A C 1
ATOM 839 O O . GLU A 1 104 ? 5.177 -10.054 5.478 1.00 91.19 104 GLU A O 1
ATOM 844 N N . ILE A 1 105 ? 7.400 -9.869 5.785 1.00 90.94 105 ILE A N 1
ATOM 845 C CA . ILE A 1 105 ? 7.332 -9.247 7.115 1.00 90.94 105 ILE A CA 1
ATOM 846 C C . ILE A 1 105 ? 7.810 -7.797 7.011 1.00 90.94 105 ILE A C 1
ATOM 848 O O . ILE A 1 105 ? 8.924 -7.538 6.562 1.00 90.94 105 ILE A O 1
ATOM 852 N N . HIS A 1 106 ? 6.970 -6.864 7.461 1.00 87.44 106 HIS A N 1
ATOM 853 C CA . HIS A 1 106 ? 7.318 -5.450 7.597 1.00 87.44 106 HIS A CA 1
ATOM 854 C C . HIS A 1 106 ? 7.879 -5.169 8.998 1.00 87.44 106 HIS A C 1
ATOM 856 O O . HIS A 1 106 ? 7.403 -5.736 9.981 1.00 87.44 106 HIS A O 1
ATOM 862 N N . TYR A 1 107 ? 8.861 -4.272 9.082 1.00 86.06 107 TYR A N 1
ATOM 863 C CA . TYR A 1 107 ? 9.503 -3.839 10.324 1.00 86.06 107 TYR A CA 1
ATOM 864 C C . TYR A 1 107 ? 9.395 -2.317 10.461 1.00 86.06 107 TYR A C 1
ATOM 866 O O . TYR A 1 107 ? 9.277 -1.624 9.456 1.00 86.06 107 TYR A O 1
ATOM 874 N N . ASP A 1 108 ? 9.457 -1.803 11.690 1.00 84.00 108 ASP A N 1
ATOM 875 C CA . ASP A 1 108 ? 9.583 -0.361 11.930 1.00 84.00 108 ASP A CA 1
ATOM 876 C C . ASP A 1 108 ? 11.007 0.109 11.579 1.00 84.00 108 ASP A C 1
ATOM 878 O O . ASP A 1 108 ? 11.999 -0.515 11.977 1.00 84.00 108 ASP A O 1
ATOM 882 N N . ASP A 1 109 ? 11.106 1.244 10.886 1.00 73.44 109 ASP A N 1
ATOM 883 C CA . ASP A 1 109 ? 12.357 1.913 10.515 1.00 73.44 109 ASP A CA 1
ATOM 884 C C . ASP A 1 109 ? 13.248 2.224 11.729 1.00 73.44 109 ASP A C 1
ATOM 886 O O . ASP A 1 109 ? 14.472 2.288 11.608 1.00 73.44 109 ASP A O 1
ATOM 890 N N . LYS A 1 110 ? 12.671 2.367 12.932 1.00 64.38 110 LYS A N 1
ATOM 891 C CA . LYS A 1 110 ? 13.438 2.620 14.167 1.00 64.38 110 LYS A CA 1
ATOM 892 C C . LYS A 1 110 ? 14.350 1.466 14.599 1.00 64.38 110 LYS A C 1
ATOM 894 O O . LYS A 1 110 ? 15.165 1.669 15.497 1.00 64.38 110 LYS A O 1
ATOM 899 N N . ASN A 1 111 ? 14.236 0.292 13.978 1.00 52.78 111 ASN A N 1
ATOM 900 C CA . ASN A 1 111 ? 15.039 -0.890 14.304 1.00 52.78 111 ASN A CA 1
ATOM 901 C C . ASN A 1 111 ? 16.163 -1.189 13.298 1.00 52.78 111 ASN A C 1
ATOM 903 O O . ASN A 1 111 ? 16.830 -2.214 13.435 1.00 52.78 111 ASN A O 1
ATOM 907 N N . VAL A 1 112 ? 16.403 -0.320 12.311 1.00 52.25 112 VAL A N 1
ATOM 908 C CA . VAL A 1 112 ? 17.540 -0.454 11.386 1.00 52.25 112 VAL A CA 1
ATOM 909 C C . VAL A 1 112 ? 18.663 0.477 11.850 1.00 52.25 112 VAL A C 1
ATOM 911 O O . VAL A 1 112 ? 18.814 1.592 11.356 1.00 52.25 112 VAL A O 1
ATOM 914 N N . SER A 1 113 ? 19.403 0.031 12.867 1.00 40.34 11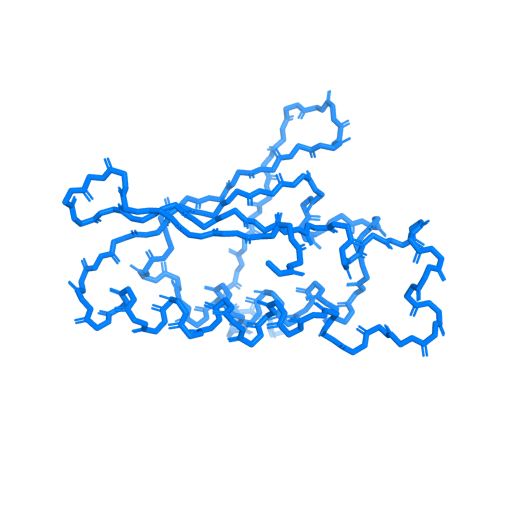3 SER A N 1
ATOM 915 C CA . SER A 1 113 ? 20.653 0.653 13.332 1.00 40.34 113 SER A CA 1
ATOM 916 C C . SER A 1 113 ? 21.868 0.017 12.672 1.00 40.34 113 SER A C 1
ATOM 918 O O . SER A 1 113 ? 21.926 -1.235 12.724 1.00 40.34 113 SER A O 1
#

InterPro domains:
  IPR029052 Metallo-dependent phosphatase-like [G3DSA:3.60.21.10] (6-113)
  IPR029052 Metallo-dependent phosphatase-like [SSF56300] (2-109)

Foldseek 3Di:
DQPWDKDAPDPLEIETEDAQLLFFPPNPVCVVPSPCVVCRLVVVLVVLVVSVVSNHAYEYEYEDDLPDPRGHVVVSVSVLVSCLVSVVRYDYYYYHNVVDDDDDDRDHPVPPD

Secondary structure (DSSP, 8-state):
--S-EEEEEETTEEEEE--GGGTBTT-GGGGT--SSGGGHHHHHHHHHHHHHHHT-EEEEE-SS-TTSTTB-HHHHHHHHHHHHHTTTTEEEEE--SS-S--------GGG--

Sequence (113 aa):
RGGYYVVKVREHLKVISLQTNFCNTDNYWLLINSTDPAGQLQWLVEQLLQAERDGDKVHIIGHIAPGLHSCNPVWSSNYHLIVNRFESTIVGQFFGHTHHDSVEIHYDDKNVS

pLDDT: mean 94.73, std 9.35, range [40.34, 98.88]